Protein AF-A0A372JQJ3-F1 (afdb_monomer_lite)

Structure (mmCIF, N/CA/C/O backbone):
data_AF-A0A372JQJ3-F1
#
_entry.id   AF-A0A372JQJ3-F1
#
loop_
_atom_site.group_PDB
_atom_site.id
_atom_site.type_symbol
_atom_site.label_atom_id
_atom_site.label_alt_id
_atom_site.label_comp_id
_atom_site.label_asym_id
_atom_site.label_entity_id
_atom_site.label_seq_id
_atom_site.pdbx_PDB_ins_code
_atom_site.Cartn_x
_atom_site.Cartn_y
_atom_site.Cartn_z
_atom_site.occupancy
_atom_site.B_iso_or_equiv
_atom_site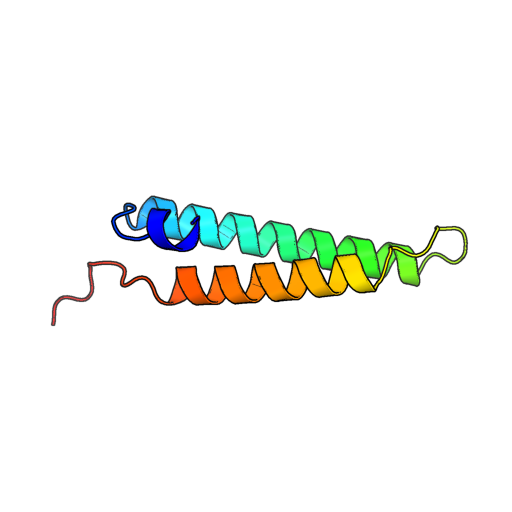.auth_seq_id
_atom_site.auth_comp_id
_atom_site.auth_asym_id
_atom_site.auth_atom_id
_atom_site.pdbx_PDB_model_num
ATOM 1 N N . ALA A 1 1 ? -14.245 -5.079 -1.094 1.00 46.88 1 ALA A N 1
ATOM 2 C CA . ALA A 1 1 ? -14.338 -6.164 -0.094 1.00 46.88 1 ALA A CA 1
ATOM 3 C C . ALA A 1 1 ? -13.397 -5.904 1.085 1.00 46.88 1 ALA A C 1
ATOM 5 O O . ALA A 1 1 ? -13.863 -5.954 2.213 1.00 46.88 1 ALA A O 1
ATOM 6 N N . GLU A 1 2 ? -12.139 -5.514 0.845 1.00 33.5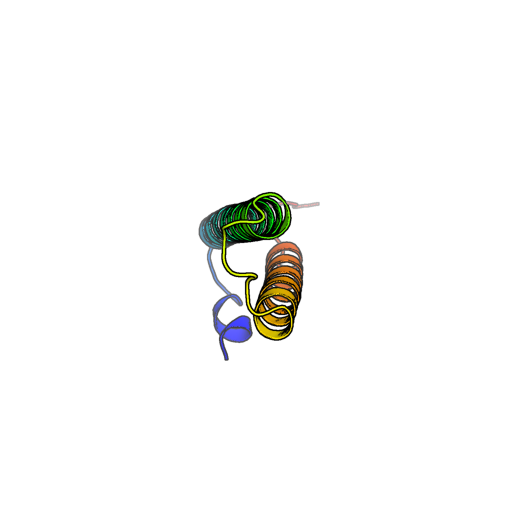3 2 GLU A N 1
ATOM 7 C CA . GLU A 1 2 ? -11.153 -5.198 1.901 1.00 33.53 2 GLU A CA 1
ATOM 8 C C . GLU A 1 2 ? -11.456 -3.928 2.714 1.00 33.53 2 GLU A C 1
ATOM 10 O O . GLU A 1 2 ? -11.336 -3.951 3.932 1.00 33.53 2 GLU A O 1
ATOM 15 N N . ALA A 1 3 ? -11.966 -2.852 2.101 1.00 38.81 3 ALA A N 1
ATOM 16 C CA . ALA A 1 3 ? -12.342 -1.632 2.836 1.00 38.81 3 ALA A CA 1
ATOM 17 C C . ALA A 1 3 ? -13.436 -1.861 3.907 1.00 38.81 3 ALA A C 1
ATOM 19 O O . ALA A 1 3 ? -13.495 -1.150 4.905 1.00 38.81 3 ALA A O 1
ATOM 20 N N . ARG A 1 4 ? -14.277 -2.893 3.731 1.00 50.09 4 ARG A N 1
ATOM 21 C CA . ARG A 1 4 ? -15.314 -3.288 4.701 1.00 50.09 4 ARG A CA 1
ATOM 22 C C . ARG A 1 4 ? -14.738 -4.080 5.882 1.00 50.09 4 ARG A C 1
ATOM 24 O O . ARG A 1 4 ? -15.399 -4.181 6.906 1.00 50.09 4 ARG A O 1
ATOM 31 N N . ALA A 1 5 ? -13.527 -4.627 5.745 1.00 52.97 5 ALA A N 1
ATOM 32 C CA . ALA A 1 5 ? -12.849 -5.397 6.788 1.00 52.97 5 ALA A CA 1
ATOM 33 C C . ALA A 1 5 ? -12.172 -4.506 7.844 1.00 52.97 5 ALA A C 1
ATOM 35 O O . ALA A 1 5 ? -11.921 -4.961 8.955 1.00 52.97 5 ALA A O 1
ATOM 36 N N . VAL A 1 6 ? -11.900 -3.235 7.520 1.00 58.06 6 VAL A N 1
ATOM 37 C CA . VAL A 1 6 ? -11.313 -2.273 8.469 1.00 58.06 6 VAL A CA 1
ATOM 38 C C . VAL A 1 6 ? -12.374 -1.681 9.402 1.00 58.06 6 VAL A C 1
ATOM 40 O O . VAL A 1 6 ? -12.057 -1.260 10.513 1.00 58.06 6 VAL A O 1
ATOM 43 N N . THR A 1 7 ? -13.647 -1.673 8.992 1.00 62.94 7 THR A N 1
ATOM 44 C CA . THR A 1 7 ? -14.749 -1.164 9.816 1.00 62.94 7 THR A CA 1
ATOM 45 C C . THR A 1 7 ? -14.918 -2.045 11.062 1.00 62.94 7 THR A C 1
ATOM 47 O O . THR A 1 7 ? -15.470 -3.138 10.983 1.00 62.94 7 THR A O 1
ATOM 50 N N . GLY A 1 8 ? -14.417 -1.572 12.208 1.00 69.50 8 GLY A N 1
ATOM 51 C CA . GLY A 1 8 ? -14.418 -2.296 13.487 1.00 69.50 8 GLY A CA 1
ATOM 52 C C . GLY A 1 8 ? -13.067 -2.895 13.903 1.00 69.50 8 GLY A C 1
ATOM 53 O O . GLY A 1 8 ? -12.992 -3.532 14.952 1.00 69.50 8 GLY A O 1
ATOM 54 N N . ALA A 1 9 ? -11.996 -2.697 13.125 1.00 78.38 9 ALA A N 1
ATOM 55 C CA . ALA A 1 9 ? -10.652 -3.088 13.542 1.00 78.38 9 ALA A CA 1
ATOM 56 C C . ALA A 1 9 ? -10.186 -2.243 14.748 1.00 78.38 9 ALA A C 1
ATOM 58 O O . ALA A 1 9 ? -10.451 -1.039 14.792 1.00 78.38 9 ALA A O 1
ATOM 59 N N . PRO A 1 10 ? -9.461 -2.830 15.720 1.00 86.1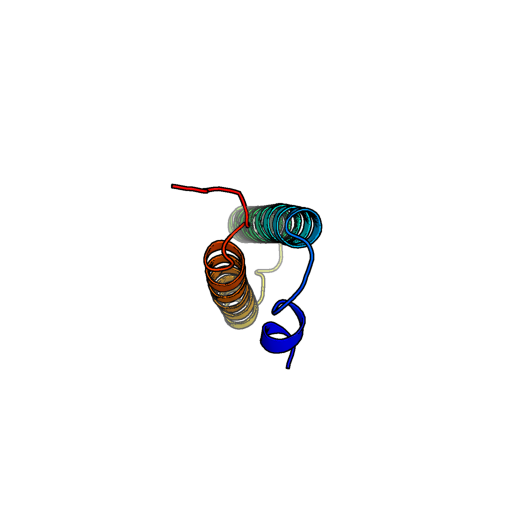9 10 PRO A N 1
ATOM 60 C CA . PRO A 1 10 ? -8.925 -2.071 16.843 1.00 86.19 10 PRO A CA 1
ATOM 61 C C . PRO A 1 10 ? -7.951 -0.995 16.347 1.00 86.19 10 PRO A C 1
ATOM 63 O O . PRO A 1 10 ? -7.161 -1.240 15.434 1.00 86.19 10 PRO A O 1
ATOM 66 N N . ALA A 1 11 ? -7.956 0.180 16.985 1.00 87.19 11 ALA A N 1
ATOM 67 C CA . ALA A 1 11 ? -7.145 1.331 16.568 1.00 87.19 11 ALA A CA 1
ATOM 68 C C . ALA A 1 11 ? -5.649 0.993 16.405 1.00 87.19 11 ALA A C 1
ATOM 70 O O . ALA A 1 11 ? -5.013 1.433 15.451 1.00 87.19 11 ALA A O 1
ATOM 71 N N . ALA A 1 12 ? -5.099 0.142 17.278 1.00 89.81 12 ALA A N 1
ATOM 72 C CA . ALA A 1 12 ? -3.716 -0.325 17.172 1.00 89.81 12 ALA A CA 1
ATOM 73 C C . ALA A 1 12 ? -3.441 -1.117 15.878 1.00 89.81 12 ALA A C 1
ATOM 75 O O . ALA A 1 12 ? -2.378 -0.965 15.280 1.00 89.81 12 ALA A O 1
ATOM 76 N N . ALA A 1 13 ? -4.398 -1.925 15.411 1.00 90.88 13 ALA A N 1
ATOM 77 C CA . ALA A 1 13 ? -4.270 -2.642 14.144 1.00 90.88 13 ALA A CA 1
ATOM 78 C C . ALA A 1 13 ? -4.349 -1.685 12.946 1.00 90.88 13 ALA A C 1
ATOM 80 O O . ALA A 1 13 ? -3.597 -1.851 11.991 1.00 90.88 13 ALA A O 1
ATOM 81 N N . VAL A 1 14 ? -5.201 -0.657 13.013 1.00 91.25 14 VAL A N 1
ATOM 82 C CA . VAL A 1 14 ? -5.284 0.389 11.978 1.00 91.25 14 VAL A CA 1
ATOM 83 C C . VAL A 1 14 ? -3.961 1.149 11.863 1.00 91.25 14 VAL A C 1
ATOM 85 O O . VAL A 1 14 ? -3.467 1.343 10.755 1.00 91.25 14 VAL A O 1
ATOM 88 N N . VAL A 1 15 ? -3.350 1.522 12.993 1.00 92.94 15 VAL A N 1
ATOM 89 C CA . VAL A 1 15 ? -2.027 2.170 13.019 1.00 92.94 15 VAL A CA 1
ATOM 90 C C . VAL A 1 15 ? -0.957 1.249 12.436 1.00 92.94 15 VAL A C 1
ATOM 92 O O . VAL A 1 15 ? -0.234 1.666 11.536 1.00 92.94 15 VAL A O 1
ATOM 95 N N . ALA A 1 16 ? -0.901 -0.016 12.862 1.00 94.25 16 ALA A N 1
ATOM 96 C CA . ALA A 1 16 ? 0.073 -0.973 12.337 1.00 94.25 16 ALA A CA 1
ATOM 97 C C . ALA A 1 16 ? -0.073 -1.198 10.820 1.00 94.25 16 ALA A C 1
ATOM 99 O O . ALA A 1 16 ? 0.924 -1.294 10.105 1.00 94.25 16 ALA A O 1
ATOM 100 N N . LEU A 1 17 ? -1.309 -1.256 10.315 1.00 94.94 17 LEU A N 1
ATOM 101 C CA . LEU A 1 17 ? -1.585 -1.367 8.883 1.00 94.94 17 LEU A CA 1
ATOM 102 C C . LEU A 1 17 ? -1.159 -0.112 8.123 1.00 94.94 17 LEU A C 1
ATOM 104 O O . LEU A 1 17 ? -0.538 -0.235 7.069 1.00 94.94 17 LEU A O 1
ATOM 108 N N . ARG A 1 18 ? -1.451 1.078 8.659 1.00 94.88 18 ARG A N 1
ATOM 109 C CA . ARG A 1 18 ? -1.028 2.349 8.060 1.00 94.88 18 ARG A CA 1
ATOM 110 C C . ARG A 1 18 ? 0.489 2.415 7.964 1.00 94.88 18 ARG A C 1
ATOM 112 O O . ARG A 1 18 ? 1.012 2.710 6.899 1.00 94.88 18 ARG A O 1
ATOM 119 N N . ASP A 1 19 ? 1.188 2.114 9.051 1.00 96.88 19 ASP A N 1
ATOM 120 C CA . ASP A 1 19 ? 2.645 2.214 9.098 1.00 96.88 19 ASP A CA 1
ATOM 121 C C . ASP A 1 19 ? 3.295 1.191 8.149 1.00 96.88 19 ASP A C 1
ATOM 123 O O . ASP A 1 19 ? 4.212 1.533 7.402 1.00 96.88 19 ASP A O 1
ATOM 127 N N . ARG A 1 20 ? 2.758 -0.037 8.083 1.00 97.94 20 ARG A N 1
ATOM 128 C CA . ARG A 1 20 ? 3.203 -1.055 7.119 1.00 97.94 20 ARG A CA 1
ATOM 129 C C . ARG A 1 20 ? 2.965 -0.633 5.668 1.00 97.94 20 ARG A C 1
ATOM 131 O O . ARG A 1 20 ? 3.828 -0.865 4.827 1.00 97.94 20 ARG A O 1
ATOM 138 N N . LEU A 1 21 ? 1.807 -0.050 5.364 1.00 97.88 21 LEU A N 1
ATOM 139 C CA . LEU A 1 21 ? 1.478 0.391 4.008 1.00 97.88 21 LEU A CA 1
ATOM 140 C C . LEU A 1 21 ? 2.335 1.589 3.582 1.00 97.88 21 LEU A C 1
ATOM 142 O O . LEU A 1 21 ? 2.801 1.625 2.448 1.00 97.88 21 LEU A O 1
ATOM 146 N N . THR A 1 22 ? 2.603 2.524 4.496 1.00 98.38 22 THR A N 1
ATOM 147 C CA . THR A 1 22 ? 3.547 3.624 4.261 1.00 98.38 22 THR A CA 1
ATOM 148 C C . THR A 1 22 ? 4.938 3.091 3.930 1.00 98.38 22 THR A C 1
ATOM 150 O O . THR A 1 22 ? 5.519 3.518 2.939 1.00 98.38 22 THR A O 1
ATOM 153 N N . ALA A 1 23 ? 5.454 2.133 4.709 1.00 98.56 23 ALA A N 1
ATOM 154 C CA . ALA A 1 23 ? 6.754 1.519 4.433 1.00 98.56 23 ALA A CA 1
ATOM 155 C C . ALA A 1 23 ? 6.786 0.846 3.050 1.00 98.56 23 ALA A C 1
ATOM 157 O O . ALA A 1 23 ? 7.694 1.099 2.270 1.00 98.56 23 ALA A O 1
ATOM 158 N N . ALA A 1 24 ? 5.749 0.080 2.702 1.00 98.38 24 ALA A N 1
ATOM 159 C CA . ALA A 1 24 ? 5.671 -0.583 1.401 1.00 98.38 24 ALA A CA 1
ATOM 160 C C . ALA A 1 24 ? 5.624 0.397 0.211 1.00 98.38 24 ALA A C 1
ATOM 162 O O . ALA A 1 24 ? 6.162 0.094 -0.851 1.00 98.38 24 ALA A O 1
ATOM 163 N N . LEU A 1 25 ? 4.985 1.562 0.368 1.00 98.44 25 LEU A N 1
ATOM 164 C CA . LEU A 1 25 ? 4.960 2.601 -0.668 1.00 98.44 25 LEU A CA 1
ATOM 165 C C . LEU A 1 25 ? 6.315 3.302 -0.823 1.00 98.44 25 LEU A C 1
ATOM 167 O O . LEU A 1 25 ? 6.698 3.617 -1.946 1.00 98.44 25 LEU A O 1
ATOM 171 N N . LEU A 1 26 ? 7.048 3.511 0.275 1.00 98.50 26 LEU A N 1
ATOM 172 C CA . LEU A 1 26 ? 8.422 4.020 0.220 1.00 98.50 26 LEU A CA 1
ATOM 173 C C . LEU A 1 26 ? 9.346 3.022 -0.483 1.00 98.50 26 LEU A C 1
ATOM 175 O O . LEU A 1 26 ? 10.029 3.400 -1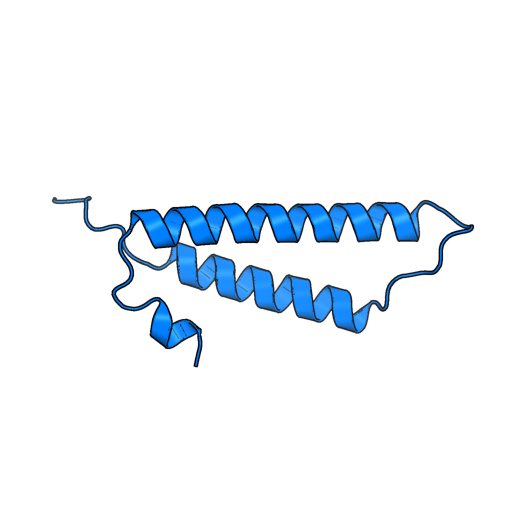.427 1.00 98.50 26 LEU A O 1
ATOM 179 N N . ASP A 1 27 ? 9.280 1.743 -0.104 1.00 98.31 27 ASP A N 1
ATOM 180 C CA . ASP A 1 27 ? 10.070 0.682 -0.738 1.00 98.31 27 ASP A CA 1
ATOM 181 C C . ASP A 1 27 ? 9.784 0.584 -2.249 1.00 98.31 27 ASP A C 1
ATOM 183 O O . ASP A 1 27 ? 10.693 0.362 -3.052 1.00 98.31 27 ASP A O 1
ATOM 187 N N . LEU A 1 28 ? 8.520 0.763 -2.661 1.00 96.56 28 LEU A N 1
ATOM 188 C CA . LEU A 1 28 ? 8.147 0.800 -4.076 1.00 96.56 28 LEU A CA 1
ATOM 189 C C . LEU A 1 28 ? 8.783 1.995 -4.794 1.00 96.56 28 LEU A C 1
ATOM 191 O O . LEU A 1 28 ? 9.319 1.815 -5.887 1.00 96.56 28 LEU A O 1
ATOM 195 N N . ARG A 1 29 ? 8.75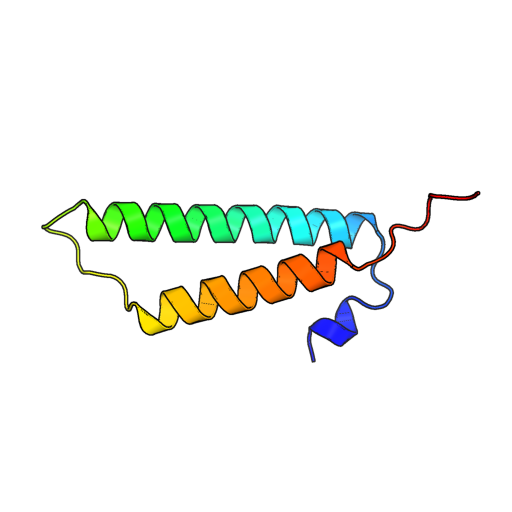0 3.191 -4.195 1.00 96.50 29 ARG A N 1
ATOM 196 C CA . ARG A 1 29 ? 9.344 4.392 -4.797 1.00 96.50 29 ARG A CA 1
ATOM 197 C C . ARG A 1 29 ? 10.853 4.252 -4.948 1.00 96.50 29 ARG A C 1
ATOM 199 O O . ARG A 1 29 ? 11.368 4.504 -6.034 1.00 96.50 29 ARG A O 1
ATOM 206 N N . ASP A 1 30 ? 11.526 3.756 -3.916 1.00 96.50 30 ASP A N 1
ATOM 207 C CA . ASP A 1 30 ? 12.965 3.494 -3.948 1.00 96.50 30 ASP A CA 1
ATOM 208 C C . ASP A 1 30 ? 13.319 2.493 -5.061 1.00 96.50 30 ASP A C 1
ATOM 210 O O . ASP A 1 30 ? 14.281 2.688 -5.805 1.00 96.50 30 ASP A O 1
ATOM 214 N N . ALA A 1 31 ? 12.519 1.435 -5.237 1.00 94.81 31 ALA A N 1
ATOM 215 C CA . ALA A 1 31 ? 12.730 0.465 -6.311 1.00 94.81 31 ALA A CA 1
ATOM 216 C C . ALA A 1 31 ? 12.567 1.079 -7.713 1.00 94.81 31 ALA A C 1
ATOM 218 O O . ALA A 1 31 ? 13.304 0.707 -8.630 1.00 94.81 31 ALA A O 1
ATOM 219 N N . VAL A 1 32 ? 11.621 2.008 -7.890 1.00 95.19 32 VAL A N 1
ATOM 220 C CA . VAL A 1 32 ? 11.440 2.743 -9.152 1.00 95.19 32 VAL A CA 1
ATOM 221 C C . VAL A 1 32 ? 12.626 3.664 -9.405 1.00 95.19 32 VAL A C 1
ATOM 223 O O . VAL A 1 32 ? 13.190 3.617 -10.495 1.00 95.19 32 VAL A O 1
ATOM 226 N N . ASP A 1 33 ? 13.056 4.424 -8.398 1.00 94.06 33 ASP A N 1
ATOM 227 C CA . ASP A 1 33 ? 14.200 5.334 -8.512 1.00 94.06 33 ASP A CA 1
ATOM 228 C C . ASP A 1 33 ? 15.482 4.576 -8.895 1.00 94.06 33 ASP A C 1
ATOM 230 O O . ASP A 1 33 ? 16.229 5.010 -9.774 1.00 94.06 33 ASP A O 1
ATOM 234 N N . VAL A 1 34 ? 15.710 3.398 -8.304 1.00 94.44 34 VAL A N 1
ATOM 235 C CA . VAL A 1 34 ? 16.834 2.518 -8.666 1.00 94.44 34 VAL A CA 1
ATOM 236 C C . VAL A 1 34 ? 16.708 2.006 -10.103 1.00 94.44 34 VAL A C 1
ATOM 238 O O . VAL A 1 34 ? 17.688 2.023 -10.847 1.00 94.44 34 VAL A O 1
ATOM 241 N N . ALA A 1 35 ? 15.525 1.549 -10.521 1.00 92.25 35 ALA A N 1
ATOM 242 C CA . ALA A 1 35 ? 15.322 1.014 -11.869 1.00 92.25 35 ALA A CA 1
ATOM 243 C C . ALA A 1 35 ? 15.426 2.087 -12.969 1.00 92.25 35 ALA A C 1
ATOM 245 O O . ALA A 1 35 ? 15.826 1.771 -14.088 1.00 92.25 35 ALA A O 1
ATOM 246 N N . GLU A 1 36 ? 15.071 3.338 -12.665 1.00 89.06 36 GLU A N 1
ATOM 247 C CA . GLU A 1 36 ? 15.202 4.482 -13.575 1.00 89.06 36 GLU A CA 1
ATOM 248 C C . GLU A 1 36 ? 16.632 5.043 -13.610 1.00 89.06 36 GLU A C 1
ATOM 250 O O . GLU A 1 36 ? 17.100 5.475 -14.665 1.00 89.06 36 GLU A O 1
ATOM 255 N N . GLY A 1 37 ? 17.337 5.032 -12.473 1.00 87.94 37 GLY A N 1
ATOM 256 C CA . GLY A 1 37 ? 18.699 5.558 -12.351 1.00 87.94 37 GLY A CA 1
ATOM 257 C C . GLY A 1 37 ? 19.786 4.627 -12.894 1.00 87.94 37 GLY A C 1
ATOM 258 O O . GLY A 1 37 ? 20.837 5.088 -13.344 1.00 87.94 37 GLY A O 1
ATOM 259 N N . GLU A 1 38 ? 19.544 3.318 -12.894 1.00 89.12 38 GLU A N 1
ATOM 260 C CA . GLU A 1 38 ? 20.515 2.316 -13.326 1.00 89.12 38 GLU A CA 1
ATOM 261 C C . GLU A 1 38 ? 20.233 1.865 -14.765 1.00 89.12 38 GLU A C 1
ATOM 263 O O . GLU A 1 38 ? 19.450 0.958 -15.019 1.00 89.12 38 GLU A O 1
ATOM 268 N N . TRP A 1 39 ? 20.931 2.457 -15.735 1.00 75.44 39 TRP A N 1
ATOM 269 C CA . TRP A 1 39 ? 20.767 2.203 -17.180 1.00 75.44 39 TRP A CA 1
ATOM 270 C C . TRP A 1 39 ? 20.928 0.737 -17.637 1.00 75.44 39 TRP A C 1
ATOM 272 O O . TRP A 1 39 ? 20.549 0.391 -18.757 1.00 75.44 39 TRP A O 1
ATOM 282 N N . TRP A 1 40 ? 21.518 -0.122 -16.803 1.00 82.44 40 TRP A N 1
ATOM 283 C CA . TRP A 1 40 ? 21.665 -1.561 -17.042 1.00 82.44 40 TRP A CA 1
ATOM 284 C C . TRP A 1 40 ? 20.511 -2.390 -16.454 1.00 82.44 40 TRP A C 1
ATOM 286 O O . TRP A 1 40 ? 20.383 -3.574 -16.776 1.00 82.44 40 TRP A O 1
ATOM 296 N N . GLN A 1 41 ? 19.676 -1.793 -15.602 1.00 84.12 41 GLN A N 1
ATOM 297 C CA . GLN A 1 41 ? 18.478 -2.419 -15.061 1.00 84.12 41 GLN A CA 1
ATOM 298 C C . GLN A 1 41 ? 17.341 -2.393 -16.077 1.00 84.12 41 GLN A C 1
ATOM 300 O O . GLN A 1 41 ? 17.247 -1.533 -16.953 1.00 84.12 41 GLN A O 1
ATOM 305 N N . ARG A 1 42 ? 16.436 -3.367 -15.961 1.00 84.56 42 ARG A N 1
ATOM 306 C CA . ARG A 1 42 ? 15.172 -3.299 -16.695 1.00 84.56 42 ARG A CA 1
ATOM 307 C C . ARG A 1 42 ? 14.252 -2.297 -16.016 1.00 84.56 42 ARG A C 1
ATOM 309 O O . ARG A 1 42 ? 14.009 -2.411 -14.819 1.00 84.56 42 ARG A O 1
ATOM 316 N N . ALA A 1 43 ? 13.660 -1.418 -16.819 1.00 86.19 43 ALA A N 1
ATOM 317 C CA . ALA A 1 43 ? 12.565 -0.572 -16.371 1.00 86.19 43 ALA A CA 1
ATOM 318 C C . ALA A 1 43 ? 11.424 -1.419 -15.782 1.00 86.19 43 ALA A C 1
ATOM 320 O O . ALA A 1 43 ? 11.067 -2.478 -16.321 1.00 86.19 43 ALA A O 1
ATOM 321 N N . LEU A 1 44 ? 10.849 -0.941 -14.680 1.00 90.81 44 LEU A N 1
ATOM 322 C CA . LEU A 1 44 ? 9.645 -1.527 -14.104 1.00 90.81 44 LEU A CA 1
ATOM 323 C C . LEU A 1 44 ? 8.425 -1.217 -14.995 1.00 90.81 44 LEU A C 1
ATOM 325 O O . LEU A 1 44 ? 8.411 -0.195 -15.682 1.00 90.81 44 LEU A O 1
ATOM 329 N N . PRO A 1 45 ? 7.383 -2.070 -15.009 1.00 94.12 45 PRO A N 1
ATOM 330 C CA . PRO A 1 45 ? 6.164 -1.792 -15.768 1.00 94.12 45 PRO A CA 1
ATOM 331 C C . PRO A 1 45 ? 5.408 -0.593 -15.171 1.00 94.12 45 PRO A C 1
ATOM 333 O O . PRO A 1 45 ? 4.731 -0.744 -14.150 1.00 94.12 45 PRO A O 1
ATOM 336 N N . ALA A 1 46 ? 5.517 0.574 -15.810 1.00 93.06 46 ALA A N 1
ATOM 337 C CA . ALA A 1 46 ? 5.019 1.852 -15.299 1.00 93.06 46 ALA A CA 1
ATOM 338 C C . ALA A 1 46 ? 3.534 1.804 -14.915 1.00 93.06 46 ALA A C 1
ATOM 340 O O . ALA A 1 46 ? 3.172 2.175 -13.803 1.00 93.06 46 ALA A O 1
ATOM 341 N N . GLU A 1 47 ? 2.675 1.230 -15.759 1.00 97.38 47 GLU A N 1
ATOM 342 C CA . GLU A 1 47 ? 1.233 1.191 -15.498 1.00 97.38 47 GLU A CA 1
ATOM 343 C C . GLU A 1 47 ? 0.890 0.363 -14.253 1.00 97.38 47 GLU A C 1
ATOM 345 O O . GLU A 1 47 ? -0.072 0.663 -13.545 1.00 97.38 47 GLU A O 1
ATOM 350 N N . ARG A 1 48 ? 1.676 -0.685 -13.959 1.00 97.06 48 ARG A N 1
ATOM 351 C CA . ARG A 1 48 ? 1.478 -1.492 -12.745 1.00 97.06 48 ARG A CA 1
ATOM 352 C C . ARG A 1 48 ? 1.973 -0.768 -11.501 1.00 97.06 48 ARG A C 1
ATOM 354 O O . ARG A 1 48 ? 1.329 -0.883 -10.462 1.00 97.06 48 ARG A O 1
ATOM 361 N N . VAL A 1 49 ? 3.090 -0.050 -11.608 1.00 97.19 49 VAL A N 1
ATOM 362 C CA . VAL A 1 49 ? 3.634 0.773 -10.521 1.00 97.19 49 VAL A CA 1
ATOM 363 C C . VAL A 1 49 ? 2.642 1.879 -10.170 1.00 97.19 49 VAL A C 1
ATOM 365 O O . VAL A 1 49 ? 2.211 1.961 -9.025 1.00 97.19 49 VAL A O 1
ATOM 368 N N . GLU A 1 50 ? 2.183 2.645 -11.159 1.00 97.75 50 GLU A N 1
ATOM 369 C CA . GLU A 1 50 ? 1.217 3.727 -10.953 1.00 97.75 50 GLU A CA 1
ATOM 370 C C . GLU A 1 50 ? -0.110 3.227 -10.373 1.00 97.75 50 GLU A C 1
ATOM 372 O O . GLU A 1 50 ? -0.734 3.901 -9.550 1.00 97.75 50 GLU A O 1
ATOM 377 N N . ALA A 1 51 ? -0.585 2.057 -10.815 1.00 98.19 51 ALA A N 1
ATOM 378 C CA . ALA A 1 51 ? -1.779 1.441 -10.246 1.00 98.19 51 ALA A CA 1
ATOM 379 C C . ALA A 1 51 ? -1.568 1.086 -8.766 1.00 98.19 51 ALA A C 1
ATOM 381 O O . ALA A 1 51 ? -2.403 1.440 -7.938 1.00 98.19 51 ALA A O 1
ATOM 382 N N . ALA A 1 52 ? -0.437 0.462 -8.426 1.00 97.69 52 ALA A N 1
ATOM 383 C CA . ALA A 1 52 ? -0.111 0.091 -7.052 1.00 97.69 52 ALA A CA 1
ATOM 384 C C . ALA A 1 52 ? 0.065 1.312 -6.132 1.00 97.69 52 ALA A C 1
ATOM 386 O O . ALA A 1 52 ? -0.463 1.313 -5.020 1.00 97.69 52 ALA A O 1
ATOM 387 N N . GLU A 1 53 ? 0.745 2.366 -6.593 1.00 98.00 53 GLU A N 1
ATOM 388 C CA . GLU A 1 53 ? 0.881 3.627 -5.855 1.00 98.00 53 GLU A CA 1
ATOM 389 C C . GLU A 1 53 ? -0.493 4.259 -5.600 1.00 98.00 53 GLU A C 1
ATOM 391 O O . GLU A 1 53 ? -0.827 4.607 -4.466 1.00 98.00 53 GLU A O 1
ATOM 396 N N . ARG A 1 54 ? -1.332 4.357 -6.639 1.00 98.50 54 ARG 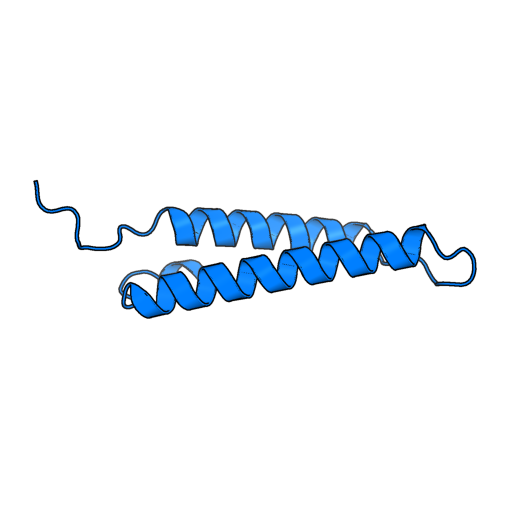A N 1
ATOM 397 C CA . ARG A 1 54 ? -2.681 4.931 -6.536 1.00 98.50 54 ARG A CA 1
ATOM 398 C C . ARG A 1 54 ? -3.557 4.150 -5.562 1.00 98.50 54 ARG A C 1
ATOM 400 O O . ARG A 1 54 ? -4.159 4.757 -4.675 1.00 98.50 54 ARG A O 1
ATOM 407 N N . ASP A 1 55 ? -3.611 2.830 -5.701 1.00 98.25 55 ASP A N 1
ATOM 408 C CA . ASP A 1 55 ? -4.405 1.964 -4.829 1.00 98.25 55 ASP A CA 1
ATOM 409 C C . ASP A 1 55 ? -3.891 2.020 -3.382 1.00 98.25 55 ASP A C 1
ATOM 411 O O . ASP A 1 55 ? -4.685 2.121 -2.442 1.00 98.25 55 ASP A O 1
ATOM 415 N N . GLY A 1 56 ? -2.569 2.052 -3.192 1.00 97.50 56 GLY A N 1
ATOM 416 C CA . GLY A 1 56 ? -1.944 2.213 -1.882 1.00 97.50 56 GLY A CA 1
ATOM 417 C C . GLY A 1 56 ? -2.266 3.560 -1.230 1.00 97.50 56 GLY A C 1
ATOM 418 O O . GLY A 1 56 ? -2.621 3.602 -0.053 1.00 97.50 56 GLY A O 1
ATOM 419 N N . HIS A 1 57 ? -2.231 4.664 -1.979 1.00 98.25 57 HIS A N 1
ATOM 420 C CA . HIS A 1 57 ? -2.613 5.981 -1.463 1.00 98.25 57 HIS A CA 1
ATOM 421 C C . HIS A 1 57 ? -4.101 6.067 -1.108 1.00 98.25 57 HIS A C 1
ATOM 423 O O . HIS A 1 57 ? -4.451 6.639 -0.072 1.00 98.25 57 HIS A O 1
ATOM 429 N N . LEU A 1 58 ? -4.982 5.464 -1.913 1.00 97.69 58 LEU A N 1
ATOM 430 C CA . LEU A 1 58 ? -6.407 5.358 -1.588 1.00 97.69 58 LEU A CA 1
ATOM 431 C C . LEU A 1 58 ? -6.628 4.540 -0.306 1.00 97.69 58 LEU A C 1
ATOM 433 O O . LEU A 1 58 ? -7.424 4.935 0.549 1.00 97.69 58 LEU A O 1
ATOM 437 N N . ALA A 1 59 ? -5.897 3.437 -0.131 1.00 95.62 59 ALA A N 1
ATOM 438 C CA . ALA A 1 59 ? -5.950 2.629 1.083 1.00 95.62 59 ALA A CA 1
ATOM 439 C C . ALA A 1 59 ? -5.395 3.375 2.313 1.00 95.62 59 ALA A C 1
ATOM 441 O O . ALA A 1 59 ? -6.006 3.319 3.382 1.00 95.62 59 ALA A O 1
ATOM 442 N N . LEU A 1 60 ? -4.303 4.137 2.175 1.00 96.06 60 LEU A N 1
ATOM 443 C CA . LEU A 1 60 ? -3.793 5.009 3.240 1.00 96.06 60 LEU A CA 1
ATOM 444 C C . LEU A 1 60 ? -4.819 6.068 3.647 1.00 96.06 60 LEU A C 1
ATOM 446 O O . LEU A 1 60 ? -5.036 6.276 4.841 1.00 96.06 60 LEU A O 1
ATOM 450 N N . ALA A 1 61 ? -5.474 6.711 2.677 1.00 95.25 61 ALA A N 1
ATOM 451 C CA . ALA A 1 61 ? -6.525 7.687 2.947 1.00 95.25 61 ALA A CA 1
ATOM 452 C C . ALA A 1 61 ? -7.699 7.051 3.709 1.00 95.25 61 ALA A C 1
ATOM 454 O O . ALA A 1 61 ? -8.206 7.638 4.665 1.00 95.25 61 ALA A O 1
ATOM 455 N N . ALA A 1 62 ? -8.087 5.825 3.344 1.00 92.50 62 ALA A N 1
ATOM 456 C CA . ALA A 1 62 ? -9.120 5.079 4.055 1.00 92.50 62 ALA A CA 1
ATOM 457 C C . ALA A 1 62 ? -8.716 4.756 5.505 1.00 92.50 62 ALA A C 1
ATOM 459 O O . ALA A 1 62 ? -9.529 4.929 6.410 1.00 92.50 62 ALA A O 1
ATOM 460 N N . LEU A 1 63 ? -7.467 4.341 5.746 1.00 92.12 63 LEU A N 1
ATOM 461 C CA . LEU A 1 63 ? -6.948 4.070 7.094 1.00 92.12 63 LEU A CA 1
ATOM 462 C C . LEU A 1 63 ? -6.851 5.344 7.945 1.00 92.12 63 LEU A C 1
ATOM 464 O O . LEU A 1 63 ? -7.181 5.314 9.127 1.00 92.12 63 LEU A O 1
ATOM 468 N N . ALA A 1 64 ? -6.444 6.469 7.352 1.00 90.38 64 ALA A N 1
ATOM 469 C CA . ALA A 1 64 ? -6.366 7.763 8.030 1.00 90.38 64 ALA A CA 1
ATOM 470 C C . ALA A 1 64 ? -7.747 8.335 8.396 1.00 90.38 64 ALA A C 1
ATOM 472 O O . ALA A 1 64 ? -7.862 9.105 9.347 1.00 90.38 64 ALA A O 1
ATOM 473 N N . ALA A 1 65 ? -8.789 7.951 7.655 1.00 88.81 65 ALA A N 1
ATOM 474 C CA . ALA A 1 65 ? -10.165 8.349 7.925 1.00 88.81 65 ALA A CA 1
ATOM 475 C C . ALA A 1 65 ? -10.825 7.548 9.063 1.00 88.81 65 ALA A C 1
ATOM 477 O O . ALA A 1 65 ? -11.901 7.938 9.518 1.00 88.81 65 ALA A O 1
ATOM 478 N N . VAL A 1 66 ? -10.221 6.444 9.530 1.00 84.44 66 VAL A N 1
ATOM 479 C CA . VAL A 1 66 ? -10.761 5.672 10.657 1.00 84.44 66 VAL A CA 1
ATOM 480 C C . VAL A 1 66 ? -10.575 6.479 11.944 1.00 84.44 66 VAL A C 1
ATOM 482 O O . VAL A 1 66 ? -9.437 6.758 12.329 1.00 84.44 66 VAL A O 1
ATOM 485 N N . PRO A 1 67 ? -11.661 6.845 12.646 1.00 70.69 67 PRO A N 1
ATOM 486 C CA . PRO A 1 67 ? -11.541 7.554 13.904 1.00 70.69 67 PRO A CA 1
ATOM 487 C C . PRO A 1 67 ? -10.903 6.629 14.941 1.00 70.69 67 PRO A C 1
ATOM 489 O O . PRO A 1 67 ? -11.452 5.591 15.302 1.00 70.69 67 PRO A O 1
ATOM 492 N N . THR A 1 68 ? -9.730 7.008 15.437 1.00 67.06 68 THR A N 1
ATOM 493 C CA . THR A 1 68 ? -9.151 6.391 16.628 1.00 67.06 68 THR A CA 1
ATOM 494 C C . THR A 1 68 ? -9.989 6.852 17.818 1.00 67.06 68 THR A C 1
ATOM 496 O O . THR A 1 68 ? -9.870 8.004 18.241 1.00 67.06 68 THR A O 1
ATOM 499 N N . GLU A 1 69 ? -10.897 6.013 18.319 1.00 55.53 69 GLU A N 1
ATOM 500 C CA . GLU A 1 69 ? -11.644 6.321 19.543 1.00 55.53 69 GLU A CA 1
ATOM 501 C C . GLU A 1 69 ? -10.654 6.690 20.662 1.00 55.53 69 GLU A C 1
ATOM 503 O O . GLU A 1 69 ? -9.730 5.935 20.963 1.00 55.53 69 GLU A O 1
ATOM 508 N N . GLY A 1 70 ? -10.794 7.908 21.201 1.00 50.28 70 GLY A N 1
ATOM 509 C CA . GLY A 1 70 ? -9.794 8.517 22.086 1.00 50.28 70 GLY A CA 1
ATOM 510 C C . GLY A 1 70 ? -9.623 10.039 21.991 1.00 50.28 70 GLY A C 1
ATOM 511 O O . GLY A 1 70 ? -8.786 10.582 22.701 1.00 50.28 70 GLY A O 1
ATOM 512 N N . LYS A 1 71 ? -10.412 10.761 21.184 1.00 43.06 71 LYS A N 1
ATOM 513 C CA . LYS A 1 71 ? -10.685 12.188 21.436 1.00 43.06 71 LYS A CA 1
ATOM 514 C C . LYS A 1 71 ? -12.096 12.314 22.006 1.00 43.06 71 LYS A C 1
ATOM 516 O O . LYS A 1 71 ? -13.038 12.643 21.289 1.00 43.06 71 LYS A O 1
ATOM 521 N N . ALA A 1 72 ? -12.242 11.973 23.286 1.00 39.72 72 ALA A N 1
ATOM 522 C CA . ALA A 1 72 ? -13.352 12.500 24.068 1.00 39.72 72 ALA A CA 1
ATOM 523 C C . ALA A 1 72 ? -13.209 14.031 24.121 1.00 39.72 72 ALA A C 1
ATOM 525 O O . ALA A 1 72 ? -12.088 14.545 24.117 1.00 39.72 72 ALA A O 1
ATOM 526 N N . ALA A 1 73 ? -14.355 14.706 24.057 1.00 37.97 73 ALA A N 1
ATOM 527 C CA . ALA A 1 73 ? -14.507 16.154 24.128 1.00 37.97 73 ALA A CA 1
ATOM 528 C C . ALA A 1 73 ? -13.778 16.785 25.324 1.00 37.97 73 ALA A C 1
ATOM 530 O O . ALA A 1 73 ? -13.672 16.109 26.373 1.00 37.97 73 ALA A O 1
#

Foldseek 3Di:
DVLVVCVPDALVVLVVVLVVLVVVLVVLVVVQCVQVVDPPHDHDPVVVSVVSNVVSVVVNVSSVPDDNPDPDD

Organism: NCBI:txid2293572

Radius of gyration: 15.93 Å; chains: 1; bounding box: 37×22×41 Å

Secondary structure (DSSP, 8-state):
-GGGTSTT--HHHHHHHHHHHHHHHHHHHHHHHHHHH-TTSPPP-HHHHHHHHHHHHHHHHHHHTS--S----

Sequence (73 aa):
AEARAVTGAPAAAVVALRDRLTAALLDLRDAVDVAEGEWWQRALPAERVEAAERDGHLALAALAAVPTEGKAA

pLDDT: mean 84.75, std 18.21, range [33.53, 98.56]